Protein AF-A0A645G926-F1 (afdb_monomer_lite)

Foldseek 3Di:
DDPVVVCVVPVPDDDDCCVVDDDDPDDDDPDPPPPDPDQAAQAQEEAEDDDPVLLLVVCQVVVVVVAAEEEAPVSCVVHPDDPSDDYQYHPPCLPSNLVRVSVVSVVCNPPPHRYYYYHDQDPDDDSSVNVNVSNVVSVYDYYYSVVD

Organism: NCBI:txid1076179

pLDDT: mean 76.24, std 19.73, range [37.69, 97.25]

Radius of gyration: 17.87 Å; chains: 1; bounding box: 45×51×28 Å

InterPro domains:
  IPR005145 Threonylcarbamoyl-AMP synthase, C-terminal domain [PF03481] (2-139)
  IPR038385 Threonylcarbamoyl-AMP synthase, C-terminal domain superfamily [G3DSA:3.40.50.11030] (21-147)

Sequence (148 aa):
MTFEELKELCPDIEADPAVRGKLPDGQRPLAPGMKYRHYAPKAQIIAVKGREEKILSYFKEKLLNGAGILCYDEDKLILPSSENAISFGAKNDKNAQAAQLFERLREFDLKPVSVIYTRYPDDTGLGLAVFNRLLKACGFDTVNADLL

Secondary structure (DSSP, 8-state):
--HHHHHHH-TT-PPPGGGSSPPPTTPPPSSTTTT----S-SSEEEEEES-HHHHHHHHHHHHHTT-EEEE-HHHHHHS-S-TTEEE-S-TT-HHHHHHHHHHHHHHHTTTT-SEEEEEPPPS-SHHHHHHHHHHHHTT-EEEEGGG-

Structure (mmCIF, N/CA/C/O backbone):
data_AF-A0A645G926-F1
#
_entry.id   AF-A0A645G926-F1
#
loop_
_atom_site.group_PDB
_atom_site.id
_atom_site.type_symbol
_atom_site.label_atom_id
_atom_site.label_alt_id
_atom_site.label_comp_id
_atom_site.label_asym_id
_atom_site.label_entity_id
_atom_site.label_seq_id
_atom_site.pdbx_PDB_ins_code
_atom_site.Cartn_x
_atom_site.Cartn_y
_atom_site.Cartn_z
_atom_site.occupancy
_atom_site.B_iso_or_equiv
_atom_site.auth_seq_id
_atom_site.auth_comp_id
_atom_site.auth_asym_id
_atom_site.auth_atom_id
_atom_site.pdbx_PDB_model_num
ATOM 1 N N . MET A 1 1 ? -2.332 23.618 0.600 1.00 46.19 1 MET A N 1
ATOM 2 C CA . MET A 1 1 ? -3.078 24.674 1.292 1.00 46.19 1 MET A CA 1
ATOM 3 C C . MET A 1 1 ? -3.708 24.087 2.546 1.00 46.19 1 MET A C 1
ATOM 5 O O . MET A 1 1 ? -4.627 23.280 2.428 1.00 46.19 1 MET A O 1
ATOM 9 N N . THR A 1 2 ? -3.142 24.369 3.716 1.00 51.81 2 THR A N 1
ATOM 10 C CA . THR A 1 2 ? -3.640 23.936 5.027 1.00 51.81 2 THR A CA 1
ATOM 11 C C . THR A 1 2 ? -4.730 24.881 5.533 1.00 51.81 2 THR A C 1
ATOM 13 O O . THR A 1 2 ? -4.971 25.945 4.961 1.00 51.81 2 THR A O 1
ATOM 16 N N . PHE A 1 3 ? -5.426 24.487 6.603 1.00 53.00 3 PHE A N 1
ATOM 17 C CA . PHE A 1 3 ? -6.406 25.359 7.252 1.00 53.00 3 PHE A CA 1
ATOM 18 C C . PHE A 1 3 ? -5.737 26.603 7.854 1.00 53.00 3 PHE A C 1
ATOM 20 O O . PHE A 1 3 ? -6.329 27.677 7.822 1.00 53.00 3 PHE A O 1
ATOM 27 N N . GLU A 1 4 ? -4.497 26.482 8.343 1.00 53.34 4 GLU A N 1
ATOM 28 C CA . GLU A 1 4 ? -3.724 27.640 8.798 1.00 53.34 4 GLU A CA 1
ATOM 29 C C . GLU A 1 4 ? -3.394 28.587 7.635 1.00 53.34 4 GLU A C 1
ATOM 31 O O . GLU A 1 4 ? -3.659 29.781 7.747 1.00 53.34 4 GLU A O 1
ATOM 36 N N . GLU A 1 5 ? -2.940 28.053 6.491 1.00 49.53 5 GLU A N 1
ATOM 37 C CA . GLU A 1 5 ? -2.659 28.845 5.278 1.00 49.53 5 GLU A CA 1
ATOM 38 C C . GLU A 1 5 ? -3.922 29.561 4.752 1.00 49.53 5 GLU A C 1
ATOM 40 O O . GLU A 1 5 ? -3.850 30.673 4.237 1.00 49.53 5 GLU A O 1
ATOM 45 N N . LEU A 1 6 ? -5.106 28.960 4.919 1.00 54.44 6 LEU A N 1
ATOM 46 C CA . LEU A 1 6 ? -6.393 29.571 4.564 1.00 54.44 6 LEU A CA 1
ATOM 47 C C . LEU A 1 6 ? -6.835 30.677 5.530 1.00 54.44 6 LEU A C 1
ATOM 49 O O . LEU A 1 6 ? -7.431 31.663 5.098 1.00 54.44 6 LEU A O 1
ATOM 53 N N . LYS A 1 7 ? -6.550 30.524 6.825 1.00 55.44 7 LYS A N 1
ATOM 54 C CA . LYS A 1 7 ? -6.938 31.493 7.857 1.00 55.44 7 LYS A CA 1
ATOM 55 C C . LYS A 1 7 ? -6.105 32.773 7.795 1.00 55.44 7 LYS A C 1
ATOM 57 O O . LYS A 1 7 ? -6.604 33.841 8.132 1.00 55.44 7 LYS A O 1
ATOM 62 N N . GLU A 1 8 ? -4.864 32.675 7.323 1.00 54.09 8 GLU A N 1
ATOM 63 C CA . GLU A 1 8 ? -4.019 33.842 7.044 1.00 54.09 8 GLU A CA 1
ATOM 64 C C . GLU A 1 8 ? -4.550 34.683 5.873 1.00 54.09 8 GLU A C 1
ATOM 66 O O . GLU A 1 8 ? -4.443 35.907 5.893 1.00 54.09 8 GLU A O 1
ATOM 71 N N . LEU A 1 9 ? -5.162 34.042 4.872 1.00 53.78 9 LEU A N 1
ATOM 72 C CA . LEU A 1 9 ? -5.724 34.706 3.691 1.00 53.78 9 LEU A CA 1
ATOM 73 C C . LEU A 1 9 ? -7.164 35.203 3.900 1.00 53.78 9 LEU A C 1
ATOM 75 O O . LEU A 1 9 ? -7.580 36.159 3.247 1.00 53.78 9 LEU A O 1
ATOM 79 N N . CYS A 1 10 ? -7.932 34.572 4.792 1.00 43.91 10 CYS A N 1
ATOM 80 C CA . CYS A 1 10 ? -9.309 34.955 5.102 1.00 43.91 10 CYS A CA 1
ATOM 81 C C . CYS A 1 10 ? -9.593 34.762 6.608 1.00 43.91 10 CYS A C 1
ATOM 83 O O . CYS A 1 10 ? -9.943 33.656 7.026 1.00 43.91 10 CYS A O 1
ATOM 85 N N . PRO A 1 11 ? -9.440 35.816 7.437 1.00 52.50 11 PRO A N 1
ATOM 86 C CA . PRO A 1 11 ? -9.493 35.706 8.902 1.00 52.50 11 PRO A CA 1
ATOM 87 C C . PRO A 1 11 ? -10.828 35.205 9.469 1.00 52.50 11 PRO A C 1
ATOM 89 O O . PRO A 1 11 ? -10.842 34.584 10.532 1.00 52.50 11 PRO A O 1
ATOM 92 N N . ASP A 1 12 ? -11.923 35.435 8.742 1.00 47.78 12 ASP A N 1
ATOM 93 C CA . ASP A 1 12 ? -13.293 35.088 9.144 1.00 47.78 12 ASP A CA 1
ATOM 94 C C . ASP A 1 12 ? -13.721 33.680 8.687 1.00 47.78 12 ASP A C 1
ATOM 96 O O . ASP A 1 12 ? -14.901 33.330 8.730 1.00 47.78 12 ASP A O 1
ATOM 100 N N . ILE A 1 13 ? -12.777 32.849 8.223 1.00 51.41 13 ILE A N 1
ATOM 101 C CA . ILE A 1 13 ? -13.079 31.475 7.821 1.00 51.41 13 ILE A CA 1
ATOM 102 C C . ILE A 1 13 ? -13.333 30.592 9.053 1.00 51.41 13 ILE A C 1
ATOM 104 O O . ILE A 1 13 ? -12.431 30.246 9.823 1.00 51.41 13 ILE A O 1
ATOM 108 N N . GLU A 1 14 ? -14.589 30.193 9.235 1.00 50.38 14 GLU A N 1
ATOM 109 C CA . GLU A 1 14 ? -14.988 29.209 10.238 1.00 50.38 14 GLU A CA 1
ATOM 110 C C . GLU A 1 14 ? -15.107 27.818 9.606 1.00 50.38 14 GLU A C 1
ATOM 112 O O . GLU A 1 14 ? -15.709 27.628 8.549 1.00 50.38 14 GLU A O 1
ATOM 117 N N . ALA A 1 15 ? -14.509 26.817 10.254 1.00 47.25 15 ALA A N 1
ATOM 118 C CA . ALA A 1 15 ? -14.687 25.427 9.857 1.00 47.25 15 ALA A CA 1
ATOM 119 C C . ALA A 1 15 ? -16.071 24.944 10.306 1.00 47.25 15 ALA A C 1
ATOM 121 O O . ALA A 1 15 ? -16.386 25.001 11.496 1.00 47.25 15 ALA A O 1
ATOM 122 N N . ASP A 1 16 ? -16.861 24.428 9.364 1.00 52.12 16 ASP A N 1
ATOM 123 C CA . ASP A 1 16 ? -18.179 23.862 9.650 1.00 52.12 16 ASP A CA 1
ATOM 124 C C . ASP A 1 16 ? -18.075 22.778 10.750 1.00 52.12 16 ASP A C 1
ATOM 126 O O . ASP A 1 16 ? -17.197 21.905 10.674 1.00 52.12 16 ASP A O 1
ATOM 130 N N . PRO A 1 17 ? -18.945 22.787 11.777 1.00 44.91 17 PRO A N 1
ATOM 131 C CA . PRO A 1 17 ? -18.947 21.778 12.838 1.00 44.91 17 PRO A CA 1
ATOM 132 C C . PRO A 1 17 ? -18.999 20.324 12.329 1.00 44.91 17 PRO A C 1
ATOM 134 O O . PRO A 1 17 ? -18.485 19.421 12.997 1.00 44.91 17 PRO A O 1
ATOM 137 N N . ALA A 1 18 ? -19.544 20.082 11.130 1.00 46.84 18 ALA A N 1
ATOM 138 C CA . ALA A 1 18 ? -19.578 18.777 10.466 1.00 46.84 18 ALA A CA 1
ATOM 139 C C . ALA A 1 18 ? -18.187 18.218 10.112 1.00 46.84 18 ALA A C 1
ATOM 141 O O . ALA A 1 18 ? -18.041 17.018 9.875 1.00 46.84 18 ALA A O 1
ATOM 142 N N . VAL A 1 19 ? -17.145 19.054 10.116 1.00 51.78 19 VAL A N 1
ATOM 143 C CA . VAL A 1 19 ? -15.748 18.631 9.935 1.00 51.78 19 VAL A CA 1
ATOM 144 C C . VAL A 1 19 ? -15.231 17.861 11.163 1.00 51.78 19 VAL A C 1
ATOM 146 O O . VAL A 1 19 ? -14.287 17.080 11.049 1.00 51.78 19 VAL A O 1
ATOM 149 N N . ARG A 1 20 ? -15.857 18.028 12.340 1.00 41.38 20 ARG A N 1
ATOM 150 C CA . ARG A 1 20 ? -15.435 17.408 13.612 1.00 41.38 20 ARG A CA 1
ATOM 151 C C . ARG A 1 20 ? -16.388 16.337 14.165 1.00 41.38 20 ARG A C 1
ATOM 153 O O . ARG A 1 20 ? -16.092 15.768 15.213 1.00 41.38 20 ARG A O 1
ATOM 160 N N . GLY A 1 21 ? -17.481 15.996 13.480 1.00 44.50 21 GLY A N 1
ATOM 161 C CA . GLY A 1 21 ? -18.414 14.966 13.955 1.00 44.50 21 GLY A CA 1
ATOM 162 C C . GLY A 1 21 ? -19.495 14.571 12.945 1.00 44.50 21 GLY A C 1
ATOM 163 O O . GLY A 1 21 ? -19.785 15.308 12.008 1.00 44.50 21 GLY A O 1
ATOM 164 N N . LYS A 1 22 ? -20.085 13.378 13.131 1.00 39.38 22 LYS A N 1
ATOM 165 C CA . LYS A 1 22 ? -21.162 12.833 12.280 1.00 39.38 22 LYS A CA 1
ATOM 166 C C . LYS A 1 22 ? -22.353 13.800 12.221 1.00 39.38 22 LYS A C 1
ATOM 168 O O . LYS A 1 22 ? -22.939 14.115 13.252 1.00 39.38 22 LYS A O 1
ATOM 173 N N . LEU A 1 23 ? -22.746 14.178 11.005 1.00 43.94 23 LEU A N 1
ATOM 174 C CA . LEU A 1 23 ? -24.012 14.858 10.729 1.00 43.94 23 LEU A CA 1
ATOM 175 C C . LEU A 1 23 ? -25.205 14.001 11.208 1.00 43.94 23 LEU A C 1
ATOM 177 O O . LEU A 1 23 ? -25.209 12.795 10.938 1.00 43.94 23 LEU A O 1
ATOM 181 N N . PRO A 1 24 ? -26.213 14.593 11.874 1.00 43.81 24 PRO A N 1
ATOM 182 C CA . PRO A 1 24 ? -27.507 13.956 12.110 1.00 43.81 24 PRO A CA 1
ATOM 183 C C . PRO A 1 24 ? -28.238 13.684 10.785 1.00 43.81 24 PRO A C 1
ATOM 185 O O . PRO A 1 24 ? -28.135 14.473 9.842 1.00 43.81 24 PRO A O 1
ATOM 188 N N . ASP A 1 25 ? -28.986 12.582 10.710 1.00 40.75 25 ASP A N 1
ATOM 189 C CA . ASP A 1 25 ? -29.730 12.203 9.505 1.00 40.75 25 ASP A CA 1
ATOM 190 C C . ASP A 1 25 ? -30.811 13.245 9.159 1.00 40.75 25 ASP A C 1
ATOM 192 O O . ASP A 1 25 ? -31.655 13.579 9.990 1.00 40.75 25 ASP A O 1
ATOM 196 N N . GLY A 1 26 ? -30.800 13.748 7.916 1.00 48.03 26 GLY A N 1
ATOM 197 C CA . GLY A 1 26 ? -31.916 14.523 7.352 1.00 48.03 26 GLY A CA 1
ATOM 198 C C . GLY A 1 26 ? -31.585 15.823 6.611 1.00 48.03 26 GLY A C 1
ATOM 199 O O . GLY A 1 26 ? -32.484 16.380 5.985 1.00 48.03 26 GLY A O 1
ATOM 200 N N . GLN A 1 27 ? -30.343 16.317 6.605 1.00 42.97 27 GLN A N 1
ATOM 201 C CA . GLN A 1 27 ? -30.016 17.550 5.869 1.00 42.97 27 GLN A CA 1
ATOM 202 C C . GLN A 1 27 ? -29.451 17.278 4.470 1.00 42.97 27 GLN A C 1
ATOM 204 O O . GLN A 1 27 ? -28.506 16.510 4.286 1.00 42.97 27 GLN A O 1
ATOM 209 N N . ARG A 1 28 ? -30.047 17.932 3.463 1.00 45.50 28 ARG A N 1
ATOM 210 C CA . ARG A 1 28 ? -29.517 17.978 2.094 1.00 45.50 28 ARG A CA 1
ATOM 211 C C . ARG A 1 28 ? -28.261 18.861 2.072 1.00 45.50 28 ARG A C 1
ATOM 213 O O . ARG A 1 28 ? -28.296 19.949 2.640 1.00 45.50 28 ARG A O 1
ATOM 220 N N . PRO A 1 29 ? -27.175 18.426 1.417 1.00 39.09 29 PRO A N 1
ATOM 221 C CA . PRO A 1 29 ? -25.901 19.132 1.464 1.00 39.09 29 PRO A CA 1
ATOM 222 C C . PRO A 1 29 ? -25.969 20.494 0.764 1.00 39.09 29 PRO A C 1
ATOM 224 O O . PRO A 1 29 ? -26.475 20.596 -0.353 1.00 39.09 29 PRO A O 1
ATOM 227 N N . LEU A 1 30 ? -25.423 21.517 1.427 1.00 47.62 30 LEU A N 1
ATOM 228 C CA . LEU A 1 30 ? -25.438 22.923 1.003 1.00 47.62 30 LEU A CA 1
ATOM 229 C C . LEU A 1 30 ? -24.295 23.304 0.041 1.00 47.62 30 LEU A C 1
ATOM 231 O O . LEU A 1 30 ? -24.253 24.438 -0.422 1.00 47.62 30 LEU A O 1
ATOM 235 N N . ALA A 1 31 ? -23.396 22.376 -0.310 1.00 43.00 31 ALA A N 1
ATOM 236 C CA . ALA A 1 31 ? -22.322 22.629 -1.273 1.00 43.00 31 ALA A CA 1
ATOM 237 C C . ALA A 1 31 ? -22.012 21.407 -2.169 1.00 43.00 31 ALA A C 1
ATOM 239 O O . ALA A 1 31 ? -22.104 20.257 -1.710 1.00 43.00 31 ALA A O 1
ATOM 240 N N . PRO A 1 32 ? -21.594 21.617 -3.437 1.00 37.69 32 PRO A N 1
ATOM 241 C CA . PRO A 1 32 ? -21.088 20.548 -4.293 1.00 37.69 32 PRO A CA 1
ATOM 242 C C . PRO A 1 32 ? -19.771 20.020 -3.705 1.00 37.69 32 PRO A C 1
ATOM 244 O O . PRO A 1 32 ? -18.784 20.742 -3.643 1.00 37.69 32 PRO A O 1
ATOM 247 N N . GLY A 1 33 ? -19.762 18.769 -3.233 1.00 43.72 33 GLY A N 1
ATOM 248 C CA . GLY A 1 33 ? -18.582 18.133 -2.620 1.00 43.72 33 GLY A CA 1
ATOM 249 C C . GLY A 1 33 ? -18.873 17.344 -1.341 1.00 43.72 33 GLY A C 1
ATOM 250 O O . GLY A 1 33 ? -18.148 16.412 -1.013 1.00 43.72 33 GLY A O 1
ATOM 251 N N . MET A 1 34 ? -19.996 17.610 -0.669 1.00 43.31 34 MET A N 1
ATOM 252 C CA . MET A 1 34 ? -20.385 16.899 0.562 1.00 43.31 34 MET A CA 1
ATOM 253 C C . MET A 1 34 ? -21.044 15.526 0.320 1.00 43.31 34 MET A C 1
ATOM 255 O O . MET A 1 34 ? -21.454 14.859 1.267 1.00 43.31 34 MET A O 1
ATOM 259 N N . LYS A 1 35 ? -21.181 15.085 -0.940 1.00 37.75 35 LYS A N 1
ATOM 260 C CA . LYS A 1 35 ? -21.924 13.861 -1.297 1.00 37.75 35 LYS A CA 1
ATOM 261 C C . LYS A 1 35 ? -21.069 12.594 -1.414 1.00 37.75 35 LYS A C 1
ATOM 263 O O . LYS A 1 35 ? -21.628 11.539 -1.688 1.00 37.75 35 LYS A O 1
ATOM 268 N N . TYR A 1 36 ? -19.756 12.637 -1.180 1.00 38.97 36 TYR A N 1
ATOM 269 C CA . TYR A 1 36 ? -18.930 11.433 -1.317 1.00 38.97 36 TYR A CA 1
ATOM 270 C C . TYR A 1 36 ? -18.197 11.073 -0.025 1.00 38.97 36 TYR A C 1
ATOM 272 O O . TYR A 1 36 ? -17.088 11.514 0.250 1.00 38.97 36 TYR A O 1
ATOM 280 N N . ARG A 1 37 ? -18.827 10.175 0.736 1.00 40.69 37 ARG A N 1
ATOM 281 C CA . ARG A 1 37 ? -18.271 9.411 1.867 1.00 40.69 37 ARG A CA 1
ATOM 282 C C . ARG A 1 37 ? -17.201 8.366 1.447 1.00 40.69 37 ARG A C 1
ATOM 284 O O . ARG A 1 37 ? -16.989 7.403 2.172 1.00 40.69 37 ARG A O 1
ATOM 291 N N . HIS A 1 38 ? -16.537 8.497 0.296 1.00 49.06 38 HIS A N 1
ATOM 292 C CA . HIS A 1 38 ? -15.813 7.385 -0.351 1.00 49.06 38 HIS A CA 1
ATOM 293 C C . HIS A 1 38 ? -14.296 7.596 -0.418 1.00 49.06 38 HIS A C 1
ATOM 295 O O . HIS A 1 38 ? -13.780 8.007 -1.456 1.00 49.06 38 HIS A O 1
ATOM 301 N N . TYR A 1 39 ? -13.573 7.296 0.662 1.00 55.00 39 TYR A N 1
ATOM 302 C CA . TYR A 1 39 ? -12.102 7.240 0.603 1.00 55.00 39 TYR A CA 1
ATOM 303 C C . TYR A 1 39 ? -11.525 5.843 0.840 1.00 55.00 39 TYR A C 1
ATOM 305 O O . TYR A 1 39 ? -10.408 5.586 0.404 1.00 55.00 39 TYR A O 1
ATOM 313 N N . ALA A 1 40 ? -12.271 4.934 1.475 1.00 62.25 40 ALA A N 1
ATOM 314 C CA . ALA A 1 40 ? -11.849 3.545 1.593 1.00 62.25 40 ALA A CA 1
ATOM 315 C C . ALA A 1 40 ? -12.196 2.797 0.290 1.00 62.25 40 ALA A C 1
ATOM 317 O O . ALA A 1 40 ? -13.364 2.849 -0.115 1.00 62.25 40 ALA A O 1
ATOM 318 N N . PRO A 1 41 ? -11.227 2.141 -0.373 1.00 72.62 41 PRO A N 1
ATOM 319 C CA . PRO A 1 41 ? -11.519 1.256 -1.497 1.00 72.62 41 PRO A CA 1
ATOM 320 C C . PRO A 1 41 ? -12.449 0.120 -1.052 1.00 72.62 41 PRO A C 1
ATOM 322 O O . PRO A 1 41 ? -12.552 -0.196 0.135 1.00 72.62 41 PRO A O 1
ATOM 325 N N . LYS A 1 42 ? -13.126 -0.516 -2.011 1.00 81.75 42 LYS A N 1
ATOM 326 C CA . LYS A 1 42 ? -13.968 -1.699 -1.764 1.00 81.75 42 LYS A CA 1
ATOM 327 C C . LYS A 1 42 ? -13.153 -2.868 -1.217 1.00 81.75 42 LYS A C 1
ATOM 329 O O . LYS A 1 42 ? -13.662 -3.654 -0.422 1.00 81.75 42 LYS A O 1
ATOM 334 N N . ALA A 1 43 ? -11.920 -2.996 -1.697 1.00 86.25 43 ALA A N 1
ATOM 335 C CA . ALA A 1 43 ? -10.992 -4.020 -1.258 1.00 86.25 43 ALA A CA 1
ATOM 336 C C . ALA A 1 43 ? -10.475 -3.715 0.152 1.00 86.25 43 ALA A C 1
ATOM 338 O O . ALA A 1 43 ? -10.193 -2.568 0.501 1.00 86.25 43 ALA A O 1
ATOM 339 N N . GLN A 1 44 ? -10.291 -4.762 0.948 1.00 89.25 44 GLN A N 1
ATOM 340 C CA . GLN A 1 44 ? -9.644 -4.650 2.245 1.00 89.25 44 GLN A CA 1
ATOM 341 C C . GLN A 1 44 ? -8.179 -4.244 2.060 1.00 89.25 44 GLN A C 1
ATOM 343 O O . GLN A 1 44 ? -7.477 -4.848 1.254 1.00 89.25 44 GLN A O 1
ATOM 348 N N . ILE A 1 45 ? -7.689 -3.269 2.827 1.00 89.44 45 ILE A N 1
ATOM 349 C CA . ILE A 1 45 ? -6.266 -2.912 2.805 1.00 89.44 45 ILE A CA 1
ATOM 350 C C . ILE A 1 45 ? -5.542 -3.555 3.989 1.00 89.44 45 ILE A C 1
ATOM 352 O O . ILE A 1 45 ? -5.955 -3.388 5.138 1.00 89.44 45 ILE A O 1
ATOM 356 N N . ILE A 1 46 ? -4.429 -4.232 3.704 1.00 91.81 46 ILE A N 1
ATOM 357 C CA . ILE A 1 46 ? -3.542 -4.839 4.697 1.00 91.81 46 ILE A CA 1
ATOM 358 C C . ILE A 1 46 ? -2.162 -4.190 4.613 1.00 91.81 46 ILE A C 1
ATOM 360 O O . ILE A 1 46 ? -1.520 -4.180 3.559 1.00 91.81 46 ILE A O 1
ATOM 364 N N . ALA A 1 47 ? -1.683 -3.666 5.739 1.00 90.75 47 ALA A N 1
ATOM 365 C CA . ALA A 1 47 ? -0.364 -3.054 5.813 1.00 90.75 47 ALA A CA 1
ATOM 366 C C . ALA A 1 47 ? 0.693 -4.044 6.303 1.00 90.75 47 ALA A C 1
ATOM 368 O O . ALA A 1 47 ? 0.559 -4.670 7.356 1.00 90.75 47 ALA A O 1
ATOM 369 N N . VAL A 1 48 ? 1.774 -4.157 5.540 1.00 92.81 48 VAL A N 1
ATOM 370 C CA . VAL A 1 48 ? 2.833 -5.136 5.770 1.00 92.81 48 VAL A CA 1
ATOM 371 C C . VAL A 1 48 ? 4.064 -4.448 6.343 1.00 92.81 48 VAL A C 1
ATOM 373 O O . VAL A 1 48 ? 4.607 -3.512 5.752 1.00 92.81 48 VAL A O 1
ATOM 376 N N . LYS A 1 49 ? 4.500 -4.920 7.510 1.00 91.38 49 LYS A N 1
ATOM 377 C CA . LYS A 1 49 ? 5.737 -4.517 8.184 1.00 91.38 49 LYS A CA 1
ATOM 378 C C . LYS A 1 49 ? 6.820 -5.563 7.963 1.00 91.38 49 LYS A C 1
ATOM 380 O O . LYS A 1 49 ? 6.517 -6.741 7.795 1.00 91.38 49 LYS A O 1
ATOM 385 N N . GLY A 1 50 ? 8.069 -5.127 8.032 1.00 92.56 50 GLY A N 1
ATOM 386 C CA . GLY A 1 50 ? 9.236 -5.996 8.086 1.00 92.56 50 GLY A CA 1
ATOM 387 C C . GLY A 1 50 ? 10.369 -5.515 7.192 1.00 92.56 50 GLY A C 1
ATOM 388 O O . GLY A 1 50 ? 10.305 -4.425 6.617 1.00 92.56 50 GLY A O 1
ATOM 389 N N . ARG A 1 51 ? 11.418 -6.327 7.067 1.00 93.56 51 ARG A N 1
ATOM 390 C CA . ARG A 1 51 ? 12.546 -6.018 6.177 1.00 93.56 51 ARG A CA 1
ATOM 391 C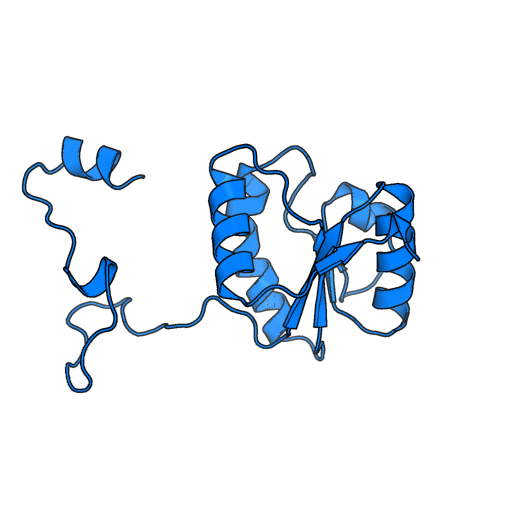 C . ARG A 1 51 ? 12.123 -5.986 4.712 1.00 93.56 51 ARG A C 1
ATOM 393 O O . ARG A 1 51 ? 11.219 -6.703 4.286 1.00 93.56 51 ARG A O 1
ATOM 400 N N . GLU A 1 52 ? 12.824 -5.177 3.922 1.00 91.31 52 GLU A N 1
ATOM 401 C CA . GLU A 1 52 ? 12.480 -4.913 2.521 1.00 91.31 52 GLU A CA 1
ATOM 402 C C . GLU A 1 52 ? 12.366 -6.188 1.679 1.00 91.31 52 GLU A C 1
ATOM 404 O O . GLU A 1 52 ? 11.356 -6.397 1.010 1.00 91.31 52 GLU A O 1
ATOM 409 N N . GLU A 1 53 ? 13.349 -7.077 1.791 1.00 94.19 53 GLU A N 1
ATOM 410 C CA . GLU A 1 53 ? 13.401 -8.369 1.096 1.00 94.19 53 GLU A CA 1
ATOM 411 C C . GLU A 1 53 ? 12.218 -9.278 1.461 1.00 94.19 53 GLU A C 1
ATOM 413 O O . GLU A 1 53 ? 11.648 -9.958 0.602 1.00 94.19 53 GLU A O 1
ATOM 418 N N . LYS A 1 54 ? 11.827 -9.273 2.741 1.00 96.44 54 LYS A N 1
ATOM 419 C CA . LYS A 1 54 ? 10.713 -10.068 3.268 1.00 96.44 54 LYS A CA 1
ATOM 420 C C . LYS A 1 54 ? 9.374 -9.533 2.779 1.00 96.44 54 LYS A C 1
ATOM 422 O O . LYS A 1 54 ? 8.552 -10.314 2.307 1.00 96.44 54 LYS A O 1
ATOM 427 N N . ILE A 1 55 ? 9.190 -8.214 2.795 1.00 95.69 55 ILE A N 1
ATOM 428 C CA . ILE A 1 55 ? 8.003 -7.565 2.227 1.00 95.69 55 ILE A CA 1
ATOM 429 C C . ILE A 1 55 ? 7.882 -7.873 0.734 1.00 95.69 55 ILE A C 1
ATOM 431 O O . ILE A 1 55 ? 6.815 -8.280 0.286 1.00 95.69 55 ILE A O 1
ATOM 435 N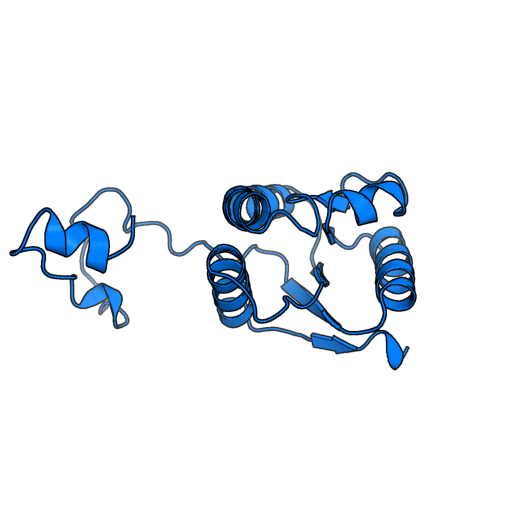 N . LEU A 1 56 ? 8.964 -7.717 -0.035 1.00 95.88 56 LEU A N 1
ATOM 436 C CA . LEU A 1 56 ? 8.946 -7.994 -1.471 1.00 95.88 56 LEU A CA 1
ATOM 437 C C . LEU A 1 56 ? 8.611 -9.459 -1.754 1.00 95.88 56 LEU A C 1
ATOM 439 O O . LEU A 1 56 ? 7.787 -9.737 -2.619 1.00 95.88 56 LEU A O 1
ATOM 443 N N . SER A 1 57 ? 9.201 -10.394 -1.007 1.00 96.25 57 SER A N 1
ATOM 444 C CA . SER A 1 57 ? 8.891 -11.825 -1.137 1.00 96.25 57 SER A CA 1
ATOM 445 C C . SER A 1 57 ? 7.416 -12.111 -0.837 1.00 96.25 57 SER A C 1
ATOM 447 O O . SER A 1 57 ? 6.755 -12.810 -1.604 1.00 96.25 57 SER A O 1
ATOM 449 N N . TYR A 1 58 ? 6.876 -11.498 0.217 1.00 96.62 58 TYR A N 1
ATOM 450 C CA . TYR A 1 58 ? 5.465 -11.609 0.577 1.00 96.62 58 TYR A CA 1
ATOM 451 C C . TYR A 1 58 ? 4.540 -11.010 -0.493 1.00 96.62 58 TYR A C 1
ATOM 453 O O . TYR A 1 58 ? 3.557 -11.632 -0.889 1.00 96.62 58 TYR A O 1
ATOM 461 N N . PHE A 1 59 ? 4.870 -9.834 -1.033 1.00 97.25 59 PHE A N 1
ATOM 462 C CA . PHE A 1 59 ? 4.113 -9.219 -2.125 1.00 97.25 59 PHE A CA 1
ATOM 463 C C . PHE A 1 59 ? 4.101 -10.091 -3.375 1.00 97.25 59 PHE A C 1
ATOM 465 O O . PHE A 1 59 ? 3.043 -10.245 -3.977 1.00 97.25 59 PHE A O 1
ATOM 472 N N . LYS A 1 60 ? 5.235 -10.704 -3.745 1.00 96.56 60 LYS A N 1
ATOM 473 C CA . LYS A 1 60 ? 5.296 -11.649 -4.872 1.00 96.56 60 LYS A CA 1
ATOM 474 C C . LYS A 1 60 ? 4.313 -12.798 -4.675 1.00 96.56 60 LYS A C 1
ATOM 476 O O . LYS A 1 60 ? 3.528 -13.082 -5.573 1.00 96.56 60 LYS A O 1
ATOM 481 N N . GLU A 1 61 ? 4.316 -13.414 -3.496 1.00 96.25 61 GLU A N 1
ATOM 482 C CA . GLU A 1 61 ? 3.394 -14.503 -3.163 1.00 96.25 61 GLU A CA 1
ATOM 483 C C . GLU A 1 61 ? 1.925 -14.055 -3.243 1.00 96.25 61 GLU A C 1
ATOM 485 O O . GLU A 1 61 ? 1.098 -14.727 -3.858 1.00 96.25 61 GLU A O 1
ATOM 490 N N . LYS A 1 62 ? 1.573 -12.903 -2.658 1.00 96.50 62 LYS A N 1
ATOM 491 C CA . LYS A 1 62 ? 0.183 -12.415 -2.663 1.00 96.50 62 LYS A CA 1
ATOM 492 C C . LYS A 1 62 ? -0.293 -11.981 -4.042 1.00 96.50 62 LYS A C 1
ATOM 494 O O . LYS A 1 62 ? -1.440 -12.251 -4.392 1.00 96.50 62 LYS A O 1
ATOM 499 N N . LEU A 1 63 ? 0.590 -11.400 -4.845 1.00 95.19 63 LEU A N 1
ATOM 500 C CA . LEU A 1 63 ? 0.301 -11.034 -6.226 1.00 95.19 63 LEU A CA 1
ATOM 501 C C . LEU A 1 63 ? 0.020 -12.271 -7.092 1.00 95.19 63 LEU A C 1
ATOM 503 O O . LEU A 1 63 ? -0.931 -12.259 -7.870 1.00 95.19 63 LEU A O 1
ATOM 507 N N . LEU A 1 64 ? 0.792 -13.353 -6.923 1.00 93.56 64 LEU A N 1
ATOM 508 C CA . LEU A 1 64 ? 0.550 -14.633 -7.608 1.00 93.56 64 LEU A CA 1
ATOM 509 C C . LEU A 1 64 ? -0.788 -15.269 -7.207 1.00 93.56 64 LEU A C 1
ATOM 511 O O . LEU A 1 64 ? -1.424 -15.927 -8.023 1.00 93.56 64 LEU A O 1
ATOM 515 N N . ASN A 1 65 ? -1.243 -15.017 -5.979 1.00 93.56 65 ASN A N 1
ATOM 516 C CA . ASN A 1 65 ? -2.556 -15.433 -5.485 1.00 93.56 65 ASN A CA 1
ATOM 517 C C . ASN A 1 65 ? -3.694 -14.464 -5.870 1.00 93.56 65 ASN A C 1
ATOM 519 O O . ASN A 1 65 ? -4.812 -14.601 -5.377 1.00 93.56 65 ASN A O 1
ATOM 523 N N . GLY A 1 66 ? -3.428 -13.481 -6.737 1.00 93.31 66 GLY A N 1
ATOM 524 C CA . GLY A 1 66 ? -4.439 -12.574 -7.284 1.00 93.31 66 GLY A CA 1
ATOM 525 C C . GLY A 1 66 ? -4.762 -11.351 -6.422 1.00 93.31 66 GLY A C 1
ATOM 526 O O . GLY A 1 66 ? -5.692 -10.620 -6.756 1.00 93.31 66 GLY A O 1
ATOM 527 N N . ALA A 1 67 ? -4.014 -11.087 -5.348 1.00 95.75 67 ALA A N 1
ATOM 528 C CA . ALA A 1 67 ? -4.201 -9.876 -4.551 1.00 95.75 67 ALA A CA 1
ATOM 529 C C . ALA A 1 67 ? -3.698 -8.617 -5.279 1.00 95.75 67 ALA A C 1
ATOM 531 O O . ALA A 1 67 ? -2.819 -8.680 -6.143 1.00 95.75 67 ALA A O 1
ATOM 532 N N . GLY A 1 68 ? -4.234 -7.458 -4.892 1.00 96.44 68 GLY A N 1
ATOM 533 C CA . GLY A 1 68 ? -3.702 -6.157 -5.285 1.00 96.44 68 GLY A CA 1
ATOM 534 C C . GLY A 1 68 ? -2.466 -5.799 -4.464 1.00 96.44 68 GLY A C 1
ATOM 535 O O . GLY A 1 68 ? -2.421 -6.071 -3.266 1.00 96.44 68 GLY A O 1
ATOM 536 N N . ILE A 1 69 ? -1.476 -5.166 -5.086 1.00 97.12 69 ILE A N 1
ATOM 537 C CA . ILE A 1 69 ? -0.283 -4.644 -4.418 1.00 97.12 69 ILE A CA 1
ATOM 538 C C . ILE A 1 69 ? -0.155 -3.157 -4.743 1.00 97.12 69 ILE A C 1
ATOM 540 O O . ILE A 1 69 ? 0.046 -2.790 -5.901 1.00 97.12 69 ILE A O 1
ATOM 544 N N . LEU A 1 70 ? -0.249 -2.308 -3.722 1.00 94.69 70 LEU A N 1
ATOM 545 C CA . LEU A 1 70 ? 0.088 -0.890 -3.809 1.00 94.69 70 LEU A CA 1
ATOM 546 C C . LEU A 1 70 ? 1.535 -0.716 -3.324 1.00 94.69 70 LEU A C 1
ATOM 548 O O . LEU A 1 70 ? 1.834 -0.977 -2.157 1.00 94.69 70 LEU A O 1
ATOM 552 N N . CYS A 1 71 ? 2.448 -0.323 -4.211 1.00 94.75 71 CYS A N 1
ATOM 553 C CA . CYS A 1 71 ? 3.887 -0.333 -3.922 1.00 94.75 71 CYS A CA 1
ATOM 554 C C . CYS A 1 71 ? 4.630 0.900 -4.444 1.00 94.75 71 CYS A C 1
ATOM 556 O O . CYS A 1 71 ? 4.061 1.742 -5.135 1.00 94.75 71 CYS A O 1
ATOM 558 N N . TYR A 1 72 ? 5.914 1.021 -4.116 1.00 94.81 72 TYR A N 1
ATOM 559 C CA . TYR A 1 72 ? 6.742 2.070 -4.705 1.00 94.81 72 TYR A CA 1
ATOM 560 C C . TYR A 1 72 ? 7.139 1.726 -6.143 1.00 94.81 72 TYR A C 1
ATOM 562 O O . TYR A 1 72 ? 7.019 0.575 -6.578 1.00 94.81 72 TYR A O 1
ATOM 570 N N . ASP A 1 73 ? 7.617 2.725 -6.881 1.00 95.56 73 ASP A N 1
ATOM 571 C CA . ASP A 1 73 ? 8.109 2.529 -8.248 1.00 95.56 73 ASP A CA 1
ATOM 572 C C . ASP A 1 73 ? 9.249 1.499 -8.286 1.00 95.56 73 ASP A C 1
ATOM 574 O O . ASP A 1 73 ? 9.260 0.614 -9.140 1.00 95.56 73 ASP A O 1
ATOM 578 N N . GLU A 1 74 ? 10.152 1.539 -7.306 1.00 95.50 74 GLU A N 1
ATOM 579 C CA . GLU A 1 74 ? 11.281 0.615 -7.178 1.00 95.50 74 GLU A CA 1
ATOM 580 C C . GLU A 1 74 ? 10.826 -0.832 -6.937 1.00 95.50 74 GLU A C 1
ATOM 582 O O . GLU A 1 74 ? 11.372 -1.767 -7.521 1.00 95.50 74 GLU A O 1
ATOM 587 N N . ASP A 1 75 ? 9.783 -1.024 -6.125 1.00 94.69 75 ASP A N 1
ATOM 588 C CA . ASP A 1 75 ? 9.213 -2.348 -5.864 1.00 94.69 75 ASP A CA 1
ATOM 589 C C . ASP A 1 75 ? 8.594 -2.931 -7.138 1.00 94.69 75 ASP A C 1
ATOM 591 O O . ASP A 1 75 ? 8.755 -4.117 -7.431 1.00 94.69 75 ASP A O 1
ATOM 595 N N . LYS A 1 76 ? 7.905 -2.093 -7.921 1.00 94.81 76 LYS A N 1
ATOM 596 C CA . LYS A 1 76 ? 7.219 -2.506 -9.150 1.00 94.81 76 LYS A CA 1
ATOM 597 C C . LYS A 1 76 ? 8.183 -3.043 -10.210 1.00 94.81 76 LYS A C 1
ATOM 599 O O . LYS A 1 76 ? 7.785 -3.895 -10.997 1.00 94.81 76 LYS A O 1
ATOM 604 N N . LEU A 1 77 ? 9.444 -2.605 -10.198 1.00 93.75 77 LEU A N 1
ATOM 605 C CA . LEU A 1 77 ? 10.503 -3.143 -11.062 1.00 93.75 77 LEU A CA 1
ATOM 606 C C . LEU A 1 77 ? 10.948 -4.560 -10.657 1.00 93.75 77 LEU A C 1
ATOM 608 O O . LEU A 1 77 ? 11.480 -5.298 -11.483 1.00 93.75 77 LEU A O 1
ATOM 612 N N . ILE A 1 78 ? 10.756 -4.938 -9.390 1.00 94.75 78 ILE A N 1
ATOM 613 C CA . ILE A 1 78 ? 11.197 -6.219 -8.813 1.00 94.75 78 ILE A CA 1
ATOM 614 C C . ILE A 1 78 ? 10.057 -7.246 -8.784 1.00 94.75 78 ILE A C 1
ATOM 616 O O . ILE A 1 78 ? 10.293 -8.463 -8.815 1.00 94.75 78 ILE A O 1
ATOM 620 N N . LEU A 1 79 ? 8.818 -6.772 -8.649 1.00 93.81 79 LEU A N 1
ATOM 621 C CA . LEU A 1 79 ? 7.624 -7.606 -8.655 1.00 93.81 79 LEU A CA 1
ATOM 622 C C . LEU A 1 79 ? 7.348 -8.164 -10.064 1.00 93.81 79 LEU A C 1
ATOM 624 O O . LEU A 1 79 ? 7.658 -7.512 -11.061 1.00 93.81 79 LEU A O 1
ATOM 628 N N . PRO A 1 80 ? 6.747 -9.364 -10.170 1.00 91.56 80 PRO A N 1
ATOM 629 C CA . PRO A 1 80 ? 6.257 -9.886 -11.438 1.00 91.56 80 PRO A CA 1
ATOM 630 C C . PRO A 1 80 ? 5.363 -8.870 -12.149 1.00 91.56 80 PRO A C 1
ATOM 632 O O . PRO A 1 80 ? 4.524 -8.228 -11.511 1.00 91.56 80 PRO A O 1
ATOM 635 N N . SER A 1 81 ? 5.507 -8.757 -13.471 1.00 90.38 81 SER A N 1
ATOM 636 C CA . SER A 1 81 ? 4.639 -7.905 -14.283 1.00 90.38 81 SER A CA 1
ATOM 637 C C . SER A 1 81 ? 3.184 -8.341 -14.117 1.00 90.38 81 SER A C 1
ATOM 639 O O . SER A 1 81 ? 2.795 -9.431 -14.530 1.00 90.38 81 SER A O 1
ATOM 641 N N . SER A 1 82 ? 2.391 -7.490 -13.475 1.00 91.00 82 SER A N 1
ATOM 642 C CA . SER A 1 82 ? 0.986 -7.743 -13.186 1.00 91.00 82 SER A CA 1
ATOM 643 C C . SER A 1 82 ? 0.231 -6.428 -13.139 1.00 91.00 82 SER A C 1
ATOM 645 O O . SER A 1 82 ? 0.695 -5.451 -12.550 1.00 91.00 82 SER A O 1
ATOM 647 N N . GLU A 1 83 ? -0.971 -6.420 -13.703 1.00 90.69 83 GLU A N 1
ATOM 648 C CA . GLU A 1 83 ? -1.875 -5.274 -13.624 1.00 90.69 83 GLU A CA 1
ATOM 649 C C . GLU A 1 83 ? -2.398 -5.027 -12.203 1.00 90.69 83 GLU A C 1
ATOM 651 O O . GLU A 1 83 ? -2.975 -3.973 -11.940 1.00 90.69 83 GLU A O 1
ATOM 656 N N . ASN A 1 84 ? -2.216 -5.984 -11.290 1.00 94.88 84 ASN A N 1
ATOM 657 C CA . ASN A 1 84 ? -2.592 -5.850 -9.885 1.00 94.88 84 ASN A CA 1
ATOM 658 C C . ASN A 1 84 ? -1.476 -5.224 -9.035 1.00 94.88 84 ASN A C 1
ATOM 660 O O . ASN A 1 84 ? -1.716 -4.917 -7.872 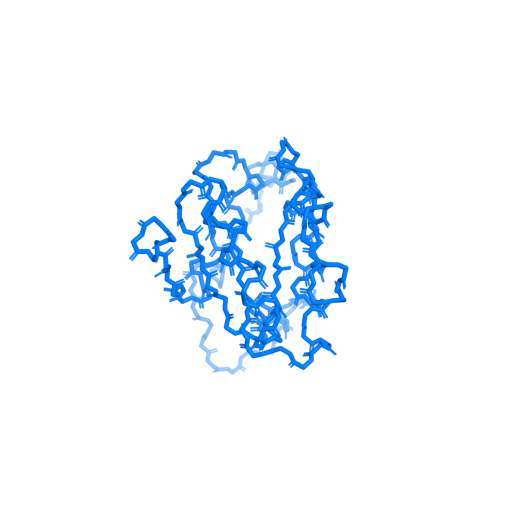1.00 94.88 84 ASN A O 1
ATOM 664 N N . ALA A 1 85 ? -0.280 -5.008 -9.595 1.00 96.62 85 ALA A N 1
ATOM 665 C CA . ALA A 1 85 ? 0.787 -4.247 -8.956 1.00 96.62 85 ALA A CA 1
ATOM 666 C C . ALA A 1 85 ? 0.753 -2.795 -9.455 1.00 96.62 85 ALA A C 1
ATOM 668 O O . ALA A 1 85 ? 1.143 -2.483 -10.585 1.00 96.62 85 ALA A O 1
ATOM 669 N N . ILE A 1 86 ? 0.278 -1.885 -8.611 1.00 96.06 86 ILE A N 1
ATOM 670 C CA . ILE A 1 86 ? 0.122 -0.467 -8.934 1.00 96.06 86 ILE A CA 1
ATOM 671 C C . ILE A 1 86 ? 1.106 0.330 -8.086 1.00 96.06 86 ILE A C 1
ATOM 673 O O . ILE A 1 86 ? 1.099 0.227 -6.859 1.00 96.06 86 ILE A O 1
ATOM 677 N N . SER A 1 87 ? 1.944 1.134 -8.743 1.00 95.50 87 SER A N 1
ATOM 678 C CA . SER A 1 87 ? 2.814 2.058 -8.031 1.00 95.50 87 SER A CA 1
ATOM 679 C C . SER A 1 87 ? 2.132 3.403 -7.824 1.00 95.50 87 SER A C 1
ATOM 681 O O . SER A 1 87 ? 1.263 3.803 -8.601 1.00 95.50 87 SER A O 1
ATOM 683 N N . PHE A 1 88 ? 2.502 4.087 -6.748 1.00 92.25 88 PHE A N 1
ATOM 684 C CA . PHE A 1 88 ? 1.969 5.407 -6.405 1.00 92.25 88 PHE A CA 1
ATOM 685 C C . PHE A 1 88 ? 3.076 6.451 -6.227 1.00 92.25 88 PHE A C 1
ATOM 687 O O . PHE A 1 88 ? 2.819 7.524 -5.700 1.00 92.25 88 PHE A O 1
ATOM 694 N N . GLY A 1 89 ? 4.290 6.158 -6.693 1.00 92.44 89 GLY A N 1
ATOM 695 C CA . GLY A 1 89 ? 5.443 7.050 -6.641 1.00 92.44 89 GLY A CA 1
ATOM 696 C C . GLY A 1 89 ? 6.683 6.385 -6.052 1.00 92.44 89 GLY A C 1
ATOM 697 O O . GLY A 1 89 ? 6.617 5.321 -5.426 1.00 92.44 89 GLY A O 1
ATOM 698 N N . ALA A 1 90 ? 7.823 7.040 -6.247 1.00 91.94 90 ALA A N 1
ATOM 699 C CA . ALA A 1 90 ? 9.115 6.582 -5.760 1.00 91.94 90 ALA A CA 1
ATOM 700 C C . ALA A 1 90 ? 9.163 6.571 -4.231 1.00 91.94 90 ALA A C 1
ATOM 702 O O . ALA A 1 90 ? 8.562 7.428 -3.576 1.00 91.94 90 ALA A O 1
ATOM 703 N N . LYS A 1 91 ? 9.946 5.658 -3.649 1.00 88.69 91 LYS A N 1
ATOM 704 C CA . LYS A 1 91 ? 10.091 5.479 -2.192 1.00 88.69 91 LYS A CA 1
ATOM 705 C C . LYS A 1 91 ? 10.411 6.781 -1.449 1.00 88.69 91 LYS A C 1
ATOM 707 O O . LYS A 1 91 ? 9.913 7.003 -0.346 1.00 88.69 91 LYS A O 1
ATOM 712 N N . ASN A 1 92 ? 11.203 7.657 -2.068 1.00 87.69 92 ASN A N 1
ATOM 713 C CA . ASN A 1 92 ? 11.647 8.919 -1.472 1.00 87.69 92 ASN A CA 1
ATOM 714 C C . ASN A 1 92 ? 10.783 10.140 -1.846 1.00 87.69 92 ASN A C 1
ATOM 716 O O . ASN A 1 92 ? 11.010 11.218 -1.296 1.00 87.69 92 ASN A O 1
ATOM 720 N N . ASP A 1 93 ? 9.783 10.001 -2.725 1.00 88.75 93 ASP A N 1
ATOM 721 C CA . ASP A 1 93 ? 8.901 11.103 -3.133 1.00 88.75 93 ASP A CA 1
ATOM 722 C C . ASP A 1 93 ? 7.542 11.043 -2.425 1.00 88.75 93 ASP A C 1
ATOM 724 O O . ASP A 1 93 ? 6.523 10.578 -2.942 1.00 88.75 93 ASP A O 1
ATOM 728 N N . LYS A 1 94 ? 7.523 11.564 -1.199 1.00 84.44 94 LYS A N 1
ATOM 729 C CA . LYS A 1 94 ? 6.333 11.565 -0.334 1.00 84.44 94 LYS A CA 1
ATOM 730 C C . LYS A 1 94 ? 5.186 12.416 -0.884 1.00 84.44 94 LYS A C 1
ATOM 732 O O . LYS A 1 94 ? 4.030 12.172 -0.538 1.00 84.44 94 LYS A O 1
ATOM 737 N N . ASN A 1 95 ? 5.492 13.430 -1.692 1.00 83.56 95 ASN A N 1
ATOM 738 C CA . ASN A 1 95 ? 4.475 14.306 -2.267 1.00 83.56 95 ASN A CA 1
ATOM 739 C C . ASN A 1 95 ? 3.774 13.608 -3.432 1.00 83.56 95 ASN A C 1
ATOM 741 O O . ASN A 1 95 ? 2.544 13.604 -3.468 1.00 83.56 95 ASN A O 1
ATOM 745 N N . ALA A 1 96 ? 4.534 12.956 -4.319 1.00 86.94 96 ALA A N 1
ATOM 746 C CA . ALA A 1 96 ? 3.965 12.122 -5.373 1.00 86.94 96 ALA A CA 1
ATOM 747 C C . ALA A 1 96 ? 3.109 10.993 -4.784 1.00 86.94 96 ALA A C 1
ATOM 749 O O . ALA A 1 96 ? 1.957 10.838 -5.189 1.00 86.94 96 ALA A O 1
ATOM 750 N N . GLN A 1 97 ? 3.617 10.304 -3.753 1.00 87.19 97 GLN A N 1
ATOM 751 C CA . GLN A 1 97 ? 2.872 9.276 -3.018 1.00 87.19 97 GLN A CA 1
ATOM 752 C C . GLN A 1 97 ? 1.508 9.775 -2.537 1.00 87.19 97 GLN A C 1
ATOM 754 O O . GLN A 1 97 ? 0.483 9.146 -2.799 1.00 87.19 97 GLN A O 1
ATOM 759 N N . ALA A 1 98 ? 1.466 10.928 -1.869 1.00 82.31 98 ALA A N 1
ATOM 760 C CA . ALA A 1 98 ? 0.217 11.493 -1.366 1.00 82.31 98 ALA A CA 1
ATOM 761 C C . ALA A 1 98 ? -0.741 11.921 -2.486 1.00 82.31 98 ALA A C 1
ATOM 763 O O . ALA A 1 98 ? -1.949 11.706 -2.375 1.00 82.31 98 ALA A O 1
ATOM 764 N N . ALA A 1 99 ? -0.207 12.515 -3.556 1.00 85.62 99 ALA A N 1
ATOM 765 C CA . ALA A 1 99 ? -0.995 12.982 -4.690 1.00 85.62 99 ALA A CA 1
ATOM 766 C C . ALA A 1 99 ? -1.639 11.820 -5.463 1.00 85.62 99 ALA A C 1
ATOM 768 O O . ALA A 1 99 ? -2.785 11.925 -5.892 1.00 85.62 99 ALA A O 1
ATOM 769 N N . GLN A 1 100 ? -0.915 10.710 -5.615 1.00 89.00 100 GLN A N 1
ATOM 770 C CA . GLN A 1 100 ? -1.341 9.559 -6.411 1.00 89.00 100 GLN A CA 1
ATOM 771 C C . GLN A 1 100 ? -2.183 8.553 -5.625 1.00 89.00 100 GLN A C 1
ATOM 773 O O . GLN A 1 100 ? -3.018 7.871 -6.213 1.00 89.00 100 GLN A O 1
ATOM 778 N N . LEU A 1 101 ? -2.017 8.465 -4.303 1.00 86.06 101 LEU A N 1
ATOM 779 C CA . LEU A 1 101 ? -2.648 7.447 -3.458 1.00 86.06 101 LEU A CA 1
ATOM 780 C C . LEU A 1 101 ? -4.139 7.225 -3.758 1.00 86.06 101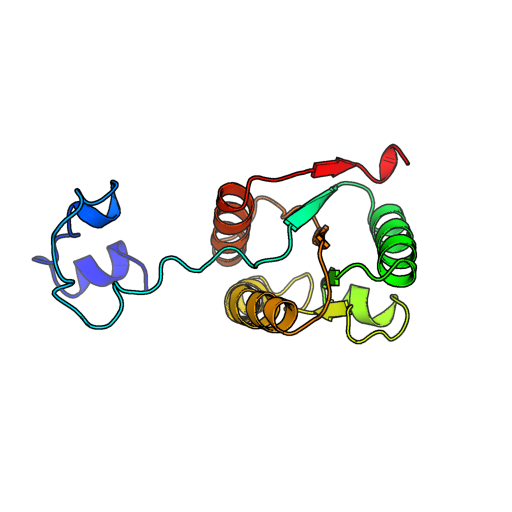 LEU A C 1
ATOM 782 O O . LEU A 1 101 ? -4.556 6.101 -4.023 1.00 86.06 101 LEU A O 1
ATOM 786 N N . PHE A 1 102 ? -4.951 8.283 -3.732 1.00 82.69 102 PHE A N 1
ATOM 787 C CA . PHE A 1 102 ? -6.401 8.152 -3.908 1.00 82.69 102 PHE A CA 1
ATOM 788 C C . PHE A 1 102 ? -6.797 7.728 -5.320 1.00 82.69 102 PHE A C 1
ATOM 790 O O . PHE A 1 102 ? -7.773 7.001 -5.493 1.00 82.69 102 PHE A O 1
ATOM 797 N N . GLU A 1 103 ? -6.049 8.178 -6.323 1.00 86.94 103 GLU A N 1
ATOM 798 C CA . GLU A 1 103 ? -6.253 7.769 -7.709 1.00 86.94 103 GLU A CA 1
ATOM 799 C C . GLU A 1 103 ? -5.975 6.270 -7.860 1.00 86.94 103 GLU A C 1
ATOM 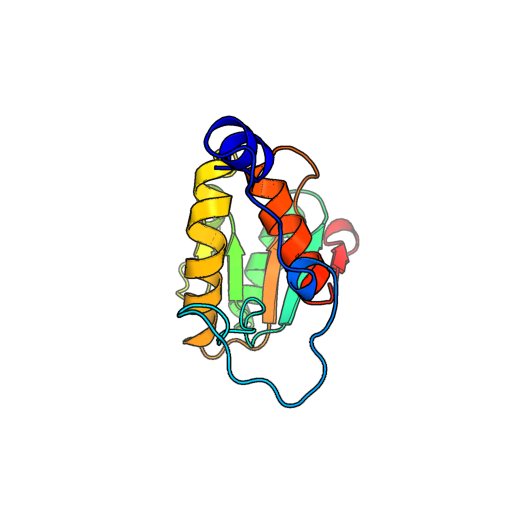801 O O . GLU A 1 103 ? -6.813 5.538 -8.382 1.00 86.94 103 GLU A O 1
ATOM 806 N N . ARG A 1 104 ? -4.861 5.789 -7.296 1.00 90.88 104 ARG A N 1
ATOM 807 C CA . ARG A 1 104 ? -4.468 4.374 -7.357 1.00 90.88 104 ARG A CA 1
ATOM 808 C C . ARG A 1 104 ? -5.408 3.465 -6.570 1.00 90.88 104 ARG A C 1
ATOM 810 O O . ARG A 1 104 ? -5.715 2.366 -7.018 1.00 90.88 104 ARG A O 1
ATOM 817 N N . LEU A 1 105 ? -5.941 3.924 -5.438 1.00 86.38 105 LEU A N 1
ATOM 818 C CA . LEU A 1 105 ? -6.970 3.175 -4.706 1.00 86.38 105 LEU A CA 1
ATOM 819 C C . LEU A 1 105 ? -8.279 3.058 -5.501 1.00 86.38 105 LEU A C 1
ATOM 821 O O . LEU A 1 105 ? -8.887 1.991 -5.509 1.00 86.38 105 LEU A O 1
ATOM 825 N N . ARG A 1 106 ? -8.686 4.109 -6.224 1.00 85.56 106 ARG A N 1
ATOM 826 C CA . ARG A 1 106 ? -9.843 4.044 -7.136 1.00 85.56 106 ARG A CA 1
ATOM 827 C C . ARG A 1 106 ? -9.581 3.143 -8.339 1.00 85.56 106 ARG A C 1
ATOM 829 O O . ARG A 1 106 ? -10.504 2.496 -8.821 1.00 85.56 106 ARG A O 1
ATOM 836 N N . GLU A 1 107 ? -8.341 3.078 -8.813 1.00 90.00 107 GLU A N 1
ATOM 837 C CA . GLU A 1 107 ? -7.940 2.140 -9.863 1.00 90.00 107 GLU A CA 1
ATOM 838 C C . GLU A 1 107 ? -8.158 0.682 -9.418 1.00 90.00 107 GLU A C 1
ATOM 840 O O . GLU A 1 107 ? -8.645 -0.136 -10.200 1.00 90.00 107 GLU A O 1
ATOM 845 N N . PHE A 1 108 ? -7.904 0.361 -8.143 1.00 89.62 108 PHE A N 1
ATOM 846 C CA . PHE A 1 108 ? -8.218 -0.957 -7.583 1.00 89.62 108 PHE A CA 1
ATOM 847 C C . PHE A 1 108 ? -9.721 -1.258 -7.493 1.00 89.62 108 PHE A C 1
ATOM 849 O O . PHE A 1 108 ? -10.095 -2.419 -7.634 1.00 89.62 108 PHE A O 1
ATOM 856 N N . ASP A 1 109 ? -10.596 -0.259 -7.334 1.00 87.31 109 ASP A N 1
ATOM 857 C CA . ASP A 1 109 ? -12.057 -0.473 -7.290 1.00 87.31 109 ASP A CA 1
ATOM 858 C C . ASP A 1 109 ? -12.650 -0.968 -8.621 1.00 87.31 109 ASP A C 1
ATOM 860 O O . ASP A 1 109 ? -13.800 -1.432 -8.656 1.00 87.31 109 ASP A O 1
ATOM 864 N N . LEU A 1 110 ? -11.883 -0.838 -9.708 1.00 88.62 110 LEU A N 1
ATOM 865 C CA . LEU A 1 110 ? -12.201 -1.341 -11.045 1.00 88.62 110 LEU A CA 1
ATOM 866 C C . LEU A 1 110 ? -11.632 -2.746 -11.294 1.00 88.62 110 LEU A C 1
ATOM 868 O O . LEU A 1 110 ? -11.937 -3.354 -12.319 1.00 88.62 110 LEU A O 1
ATOM 872 N N . LYS A 1 111 ? -10.810 -3.264 -10.376 1.00 88.75 111 LYS A N 1
ATOM 873 C CA . LYS A 1 111 ? -10.158 -4.572 -10.483 1.00 88.75 111 LYS A CA 1
ATOM 874 C C . LYS A 1 111 ? -10.887 -5.606 -9.620 1.00 88.75 111 LYS A C 1
ATOM 876 O O . LYS A 1 111 ? -11.443 -5.262 -8.577 1.00 88.75 111 LYS A O 1
ATOM 881 N N . PRO A 1 112 ? -10.866 -6.894 -10.001 1.00 89.25 112 PRO A N 1
ATOM 882 C CA . PRO A 1 112 ? -11.479 -7.968 -9.223 1.00 89.25 112 PRO A CA 1
ATOM 883 C C . PRO A 1 112 ? -10.583 -8.398 -8.046 1.00 89.25 112 PRO A C 1
ATOM 885 O O . PRO A 1 112 ? -10.332 -9.585 -7.858 1.00 89.25 112 PRO A O 1
ATOM 888 N N . VAL A 1 113 ? -10.066 -7.443 -7.266 1.00 91.44 113 VAL A N 1
ATOM 889 C CA . VAL A 1 113 ? -9.246 -7.718 -6.079 1.00 91.44 113 VAL A CA 1
ATOM 890 C C . VAL A 1 113 ? -10.071 -7.498 -4.817 1.00 91.44 113 VAL A C 1
ATOM 892 O O . VAL A 1 113 ? -10.738 -6.479 -4.660 1.00 91.44 113 VAL A O 1
ATOM 895 N N . SER A 1 114 ? -10.036 -8.462 -3.902 1.00 90.50 114 SER A N 1
ATOM 896 C CA . SER A 1 114 ? -10.706 -8.361 -2.598 1.00 90.50 114 SER A CA 1
ATOM 897 C C . SER A 1 114 ? -9.795 -7.797 -1.510 1.00 90.50 114 SER A C 1
ATOM 899 O O . SER A 1 114 ? -10.290 -7.239 -0.532 1.00 90.50 114 SER A O 1
ATOM 901 N N . VAL A 1 115 ? -8.476 -7.917 -1.689 1.00 93.00 115 VAL A N 1
ATOM 902 C CA . VAL A 1 115 ? -7.453 -7.476 -0.737 1.00 93.00 115 VAL A CA 1
ATOM 903 C C . VAL A 1 115 ? -6.342 -6.731 -1.472 1.00 93.00 115 VAL A C 1
ATOM 905 O O . VAL A 1 115 ? -5.867 -7.185 -2.516 1.00 93.00 115 VAL A O 1
ATOM 908 N N . ILE A 1 116 ? -5.918 -5.604 -0.906 1.00 93.50 116 ILE A N 1
ATOM 909 C CA . ILE A 1 116 ? -4.767 -4.811 -1.328 1.00 93.50 116 ILE A CA 1
ATOM 910 C C . ILE A 1 116 ? -3.716 -4.878 -0.223 1.00 93.50 116 ILE A C 1
ATOM 912 O O . ILE A 1 116 ? -3.985 -4.503 0.918 1.00 93.50 116 ILE A O 1
ATOM 916 N N . TYR A 1 117 ? -2.502 -5.298 -0.559 1.00 94.56 117 TYR A N 1
ATOM 917 C CA . TYR A 1 117 ? -1.357 -5.200 0.337 1.00 94.56 117 TYR A CA 1
ATOM 918 C C . TYR A 1 117 ? -0.539 -3.959 0.012 1.00 94.56 117 TYR A C 1
ATOM 920 O O . TYR A 1 117 ? -0.289 -3.642 -1.149 1.00 94.56 117 TYR A O 1
ATOM 928 N N . THR A 1 118 ? -0.096 -3.267 1.052 1.00 93.19 118 THR A N 1
ATOM 929 C CA . THR A 1 118 ? 0.803 -2.119 0.937 1.00 93.19 118 THR A CA 1
ATOM 930 C C . THR A 1 118 ? 1.840 -2.161 2.041 1.00 93.19 118 THR A C 1
ATOM 932 O O . THR A 1 118 ? 1.635 -2.789 3.082 1.00 93.19 118 THR A O 1
ATOM 935 N N . ARG A 1 119 ? 2.967 -1.475 1.844 1.00 90.75 119 ARG A N 1
ATOM 936 C CA . ARG A 1 119 ? 3.933 -1.266 2.925 1.00 90.75 119 ARG A CA 1
ATOM 937 C C . ARG A 1 119 ? 3.259 -0.510 4.057 1.00 90.75 119 ARG A C 1
ATOM 939 O O . ARG A 1 119 ? 2.445 0.386 3.819 1.00 90.75 119 ARG A O 1
ATOM 946 N N . TYR A 1 120 ? 3.609 -0.870 5.284 1.00 87.38 120 TYR A N 1
ATOM 947 C CA . TYR A 1 120 ? 3.260 -0.041 6.420 1.00 87.38 120 TYR A CA 1
ATOM 948 C C . TYR A 1 120 ? 3.969 1.312 6.275 1.00 87.38 120 TYR A C 1
ATOM 950 O O . TYR A 1 120 ? 5.184 1.322 6.072 1.00 87.38 120 TYR A O 1
ATOM 958 N N . PRO A 1 121 ? 3.238 2.437 6.330 1.00 76.56 121 PRO A N 1
ATOM 959 C CA . PRO A 1 121 ? 3.848 3.748 6.199 1.00 76.56 121 PRO A CA 1
ATOM 960 C C . PRO A 1 121 ? 4.812 4.036 7.339 1.00 76.56 121 PRO A C 1
ATOM 962 O O . PRO A 1 121 ? 4.491 3.797 8.503 1.00 76.56 121 PRO A O 1
ATOM 965 N N . ASP A 1 122 ? 5.942 4.647 7.006 1.00 72.56 122 ASP A N 1
ATOM 966 C CA . ASP A 1 122 ? 6.776 5.303 8.005 1.00 72.56 122 ASP A CA 1
ATOM 967 C C . ASP A 1 122 ? 6.029 6.523 8.588 1.00 72.56 122 ASP A C 1
ATOM 969 O O . ASP A 1 122 ? 5.142 7.101 7.959 1.00 72.56 122 ASP A O 1
ATOM 973 N N . ASP A 1 123 ? 6.382 6.971 9.791 1.00 65.12 123 ASP A N 1
ATOM 974 C CA . ASP A 1 123 ? 5.673 8.079 10.457 1.00 65.12 123 ASP A CA 1
ATOM 975 C C . ASP A 1 123 ? 6.195 9.479 10.055 1.00 65.12 123 ASP A C 1
ATOM 977 O O . ASP A 1 123 ? 6.004 10.458 10.775 1.00 65.12 123 ASP A O 1
ATOM 981 N N . THR A 1 124 ? 6.874 9.617 8.908 1.00 63.38 124 THR A N 1
ATOM 982 C CA . THR A 1 124 ? 7.629 10.842 8.580 1.00 63.38 124 THR A CA 1
ATOM 983 C C . THR A 1 124 ? 7.093 11.610 7.366 1.00 63.38 124 THR A C 1
ATOM 985 O O . THR A 1 124 ? 7.080 11.109 6.244 1.00 63.38 124 THR A O 1
ATOM 988 N N . GLY A 1 125 ? 6.787 12.900 7.549 1.00 61.75 125 GLY A N 1
ATOM 989 C CA . GLY A 1 125 ? 6.443 13.847 6.476 1.00 61.75 125 GLY A CA 1
ATOM 990 C C . GLY A 1 125 ? 4.938 14.039 6.237 1.00 61.75 125 GLY A C 1
ATOM 991 O O . GLY A 1 125 ? 4.122 13.165 6.521 1.00 61.75 125 GLY A O 1
ATOM 992 N N . LEU A 1 126 ? 4.568 15.208 5.701 1.00 61.66 126 LEU A N 1
ATOM 993 C CA . LEU A 1 126 ? 3.170 15.641 5.565 1.00 61.66 126 LEU A CA 1
ATOM 994 C C . LEU A 1 126 ? 2.356 14.762 4.599 1.00 61.66 126 LEU A C 1
ATOM 996 O O . LEU A 1 126 ? 1.246 14.353 4.939 1.00 61.66 126 LEU A O 1
ATOM 1000 N N . GLY A 1 127 ? 2.914 14.427 3.429 1.00 60.69 127 GLY A N 1
ATOM 1001 C CA . GLY A 1 127 ? 2.248 13.567 2.443 1.00 60.69 127 GLY A CA 1
ATOM 1002 C C . GLY A 1 127 ? 1.949 12.162 2.979 1.00 60.69 127 GLY A C 1
A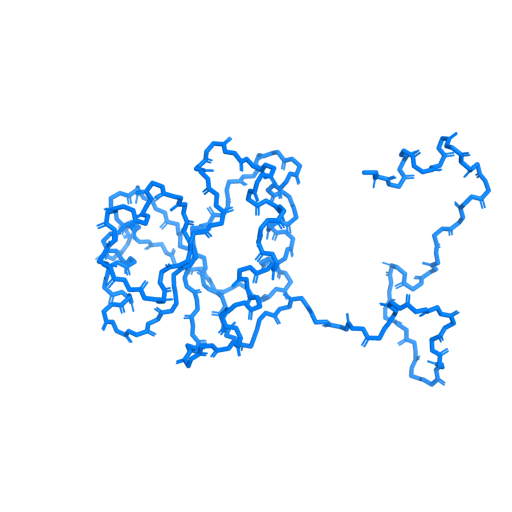TOM 1003 O O . GLY A 1 127 ? 0.858 11.622 2.794 1.00 60.69 127 GLY A O 1
ATOM 1004 N N . LEU A 1 128 ? 2.869 11.615 3.772 1.00 69.38 128 LEU A N 1
ATOM 1005 C CA . LEU A 1 128 ? 2.719 10.306 4.402 1.00 69.38 128 LEU A CA 1
ATOM 1006 C C . LEU A 1 128 ? 1.703 10.329 5.560 1.00 69.38 128 LEU A C 1
ATOM 1008 O O . LEU A 1 128 ? 1.052 9.324 5.841 1.00 69.38 128 LEU A O 1
ATOM 1012 N N . ALA A 1 129 ? 1.478 11.491 6.186 1.00 73.31 129 ALA A N 1
ATOM 1013 C CA . ALA A 1 129 ? 0.453 11.660 7.214 1.00 73.31 129 ALA A CA 1
ATOM 1014 C C . ALA A 1 129 ? -0.980 11.538 6.658 1.00 73.31 129 ALA A C 1
ATOM 1016 O O . ALA A 1 129 ? -1.896 11.180 7.401 1.00 73.31 129 ALA A O 1
ATOM 1017 N N . VAL A 1 130 ? -1.201 11.826 5.370 1.00 74.62 130 VAL A N 1
ATOM 1018 C CA . VAL A 1 130 ? -2.491 11.584 4.695 1.00 74.62 130 VAL A CA 1
ATOM 1019 C C . VAL A 1 130 ? -2.696 10.088 4.480 1.00 74.62 130 VAL A C 1
ATOM 1021 O O . VAL A 1 130 ? -3.735 9.553 4.863 1.00 74.62 130 VAL A O 1
ATOM 1024 N N . PHE A 1 131 ? -1.678 9.404 3.958 1.00 78.44 131 PHE A N 1
ATOM 1025 C CA . PHE A 1 131 ? -1.690 7.956 3.762 1.00 78.44 131 PHE A CA 1
ATOM 1026 C C . PHE A 1 131 ? -1.918 7.195 5.074 1.00 78.44 131 PHE A C 1
ATOM 1028 O O . PHE A 1 131 ? -2.807 6.350 5.157 1.00 78.44 131 PHE A O 1
ATOM 1035 N N . ASN A 1 132 ? -1.200 7.566 6.136 1.00 75.75 132 ASN A N 1
ATOM 1036 C CA . ASN A 1 132 ? -1.356 6.981 7.466 1.00 75.75 132 ASN A CA 1
ATOM 1037 C C . ASN A 1 132 ? -2.794 7.159 7.992 1.00 75.75 132 ASN A C 1
ATOM 1039 O O . ASN A 1 132 ? -3.425 6.185 8.396 1.00 75.75 132 ASN A O 1
ATOM 1043 N N . ARG A 1 133 ? -3.360 8.375 7.922 1.00 77.50 133 ARG A N 1
ATOM 1044 C CA . ARG A 1 133 ? -4.753 8.630 8.344 1.00 77.50 133 ARG A CA 1
ATOM 1045 C C . ARG A 1 133 ? -5.764 7.827 7.533 1.00 77.50 133 ARG A C 1
ATOM 1047 O O . ARG A 1 133 ? -6.707 7.296 8.116 1.00 77.50 133 ARG A O 1
ATOM 1054 N N . LEU A 1 134 ? -5.567 7.732 6.220 1.00 75.25 134 LEU A N 1
ATOM 1055 C CA . LEU A 1 134 ? -6.445 6.968 5.347 1.00 75.25 134 LEU A CA 1
ATOM 1056 C C . LEU A 1 134 ? -6.448 5.490 5.729 1.00 75.25 134 LEU A C 1
ATOM 1058 O O . LEU A 1 134 ? -7.511 4.921 5.962 1.00 75.25 134 LEU A O 1
ATOM 1062 N N . LEU A 1 135 ? -5.267 4.884 5.839 1.00 73.38 135 LEU A N 1
ATOM 1063 C CA . LEU A 1 135 ? -5.167 3.476 6.190 1.00 73.38 135 LEU A CA 1
ATOM 1064 C C . LEU A 1 135 ? -5.710 3.192 7.603 1.00 73.38 135 LEU A C 1
ATOM 1066 O O . LEU A 1 135 ? -6.393 2.187 7.789 1.00 73.38 135 LEU A O 1
ATOM 1070 N N . LYS A 1 136 ? -5.526 4.119 8.564 1.00 70.06 136 LYS A N 1
ATOM 1071 C CA . LYS A 1 136 ? -6.175 4.061 9.893 1.00 70.06 136 LYS A CA 1
ATOM 1072 C C . LYS A 1 136 ? -7.694 4.034 9.788 1.00 70.06 136 LYS A C 1
ATOM 1074 O O . LYS A 1 136 ? -8.337 3.237 10.464 1.00 70.06 136 LYS A O 1
ATOM 1079 N N . ALA A 1 137 ? -8.266 4.881 8.937 1.00 63.53 137 ALA A N 1
ATOM 1080 C CA . ALA A 1 137 ? -9.708 4.937 8.721 1.00 63.53 137 ALA A CA 1
ATOM 1081 C C . ALA A 1 137 ? -10.262 3.695 8.000 1.00 63.53 137 ALA A C 1
ATOM 1083 O O . ALA A 1 137 ? -11.436 3.377 8.168 1.00 63.53 137 ALA A O 1
ATOM 1084 N N . CYS A 1 138 ? -9.428 2.977 7.240 1.00 66.81 138 CYS A N 1
ATOM 1085 C CA . CYS A 1 138 ? -9.806 1.743 6.544 1.00 66.81 138 CYS A CA 1
ATOM 1086 C C . CYS A 1 138 ? -9.782 0.489 7.442 1.00 66.81 138 CYS A C 1
ATOM 1088 O O . CYS A 1 138 ? -10.026 -0.607 6.949 1.00 66.81 138 CYS A O 1
ATOM 1090 N N . GLY A 1 139 ? -9.506 0.626 8.746 1.00 65.44 139 GLY A N 1
ATOM 1091 C CA . GLY A 1 139 ? -9.671 -0.448 9.734 1.00 65.44 139 GLY A CA 1
ATOM 1092 C C . GLY A 1 139 ? -8.459 -1.356 9.970 1.00 65.44 139 GLY A C 1
ATOM 1093 O O . GLY A 1 139 ? -8.548 -2.200 10.848 1.00 65.44 139 GLY A O 1
ATOM 1094 N N . PHE A 1 140 ? -7.349 -1.154 9.250 1.00 64.12 140 PHE A N 1
ATOM 1095 C CA . PHE A 1 140 ? -6.050 -1.834 9.397 1.00 64.12 140 PHE A CA 1
ATOM 1096 C C . PHE A 1 140 ? -6.055 -3.286 9.906 1.00 64.12 140 PHE A C 1
ATOM 1098 O O . PHE A 1 140 ? -5.927 -3.534 11.106 1.00 64.12 140 PHE A O 1
ATOM 1105 N N . ASP A 1 141 ? -5.928 -4.228 8.972 1.00 77.75 141 ASP A N 1
ATOM 1106 C CA . ASP A 1 141 ? -5.196 -5.457 9.272 1.00 77.75 141 ASP A CA 1
ATOM 1107 C C . ASP A 1 141 ? -3.705 -5.215 9.015 1.00 77.75 141 ASP A C 1
ATOM 1109 O O . ASP A 1 141 ? -3.305 -4.627 8.003 1.00 77.75 141 ASP A O 1
ATOM 1113 N N . THR A 1 142 ? -2.863 -5.629 9.961 1.00 86.88 142 THR A N 1
ATOM 1114 C CA . THR A 1 142 ? -1.406 -5.523 9.824 1.00 86.88 142 THR A CA 1
ATOM 1115 C C . THR A 1 142 ? -0.769 -6.895 9.892 1.00 86.88 142 THR A C 1
ATOM 1117 O O . THR A 1 142 ? -1.150 -7.724 10.715 1.00 86.88 142 THR A O 1
ATOM 1120 N N . VAL A 1 143 ? 0.223 -7.124 9.037 1.00 91.75 143 VAL A N 1
ATOM 1121 C CA . VAL A 1 143 ? 0.990 -8.372 8.988 1.00 91.75 143 VAL A CA 1
ATOM 1122 C C . VAL A 1 143 ? 2.469 -8.038 9.125 1.00 91.75 143 VAL A C 1
ATOM 1124 O O . VAL A 1 143 ? 2.950 -7.081 8.520 1.00 91.75 143 VAL A O 1
ATOM 1127 N N . ASN A 1 144 ? 3.202 -8.820 9.916 1.00 91.62 144 ASN A N 1
ATOM 1128 C CA . ASN A 1 144 ? 4.655 -8.721 9.987 1.00 91.62 144 ASN A CA 1
ATOM 1129 C C . ASN A 1 144 ? 5.290 -9.828 9.136 1.00 91.62 144 ASN A C 1
ATOM 1131 O O . ASN A 1 144 ? 5.268 -10.993 9.522 1.00 91.62 144 ASN A O 1
ATOM 1135 N N . ALA A 1 145 ? 5.864 -9.453 7.995 1.00 91.88 145 ALA A N 1
ATOM 1136 C CA . ALA A 1 145 ? 6.517 -10.365 7.063 1.00 91.88 145 ALA A CA 1
ATOM 1137 C C . ALA A 1 145 ? 7.831 -10.957 7.600 1.00 91.88 145 ALA A C 1
ATOM 1139 O O . ALA A 1 145 ? 8.308 -11.946 7.056 1.00 91.88 145 ALA A O 1
ATOM 1140 N N . ASP A 1 146 ? 8.424 -10.396 8.660 1.00 88.75 146 ASP A N 1
ATOM 1141 C CA . ASP A 1 146 ? 9.586 -11.022 9.309 1.00 88.75 146 ASP A CA 1
ATOM 1142 C C . ASP A 1 146 ? 9.206 -12.266 10.130 1.00 88.75 146 ASP A C 1
ATOM 1144 O O . ASP A 1 146 ? 10.082 -13.061 10.462 1.00 88.75 146 ASP A O 1
ATOM 1148 N N . LEU A 1 147 ? 7.918 -12.440 10.450 1.00 87.19 147 LEU A N 1
ATOM 1149 C CA . LEU A 1 147 ? 7.390 -13.591 11.195 1.00 87.19 147 LEU A CA 1
ATOM 1150 C C . LEU A 1 147 ? 6.822 -14.690 10.279 1.00 87.19 147 LEU A C 1
ATOM 1152 O O . LEU A 1 147 ? 6.221 -15.640 10.778 1.00 87.19 147 LEU A O 1
ATOM 1156 N N . LEU A 1 148 ? 6.994 -14.537 8.962 1.00 79.06 148 LEU A N 1
ATOM 1157 C CA . LEU A 1 148 ? 6.552 -15.454 7.910 1.00 79.06 148 LEU A CA 1
ATOM 1158 C C . LEU A 1 148 ? 7.765 -16.062 7.183 1.00 79.06 148 LEU A C 1
ATOM 1160 O O . LEU A 1 148 ? 7.681 -17.262 6.856 1.00 79.06 148 LEU A O 1
#